Protein AF-A0A5S9R972-F1 (afdb_monomer_lite)

pLDDT: mean 83.07, std 19.59, range [40.03, 98.5]

Radius of gyration: 16.81 Å; chains: 1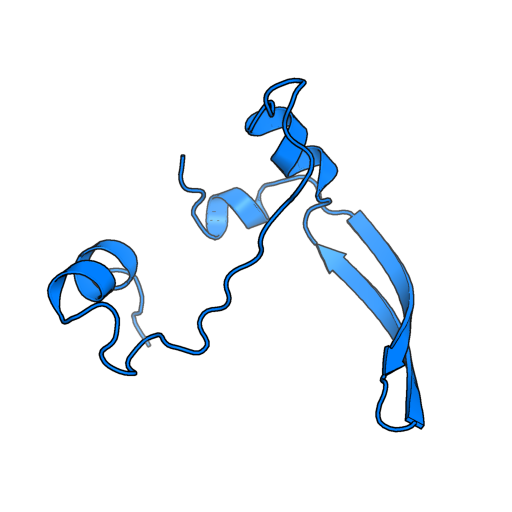; bounding box: 33×37×41 Å

Sequence (81 aa):
MVLTYDQLKAMPKQEQITQHYCIQGWSGIAKWGGVPMKAVLDIVRPLPEAKWVILYTFAHLGAGQGGYNEDHEFYGYRESI

Secondary structure (DSSP, 8-state):
----HHHHHTSPPEEEEEEEE-TTS-EEEEEEEE--HHHHHHHH---TT--------STTTTTTSSHHHHHHHHHTTS---

Structure (mmCIF, N/CA/C/O backbone):
data_AF-A0A5S9R972-F1
#
_entry.id   AF-A0A5S9R972-F1
#
loop_
_atom_site.group_PDB
_atom_site.id
_atom_site.type_symbol
_atom_site.label_atom_id
_atom_site.label_alt_id
_atom_site.label_comp_id
_atom_site.label_asym_id
_atom_site.label_entity_id
_atom_site.label_seq_id
_atom_site.pdbx_PDB_ins_code
_atom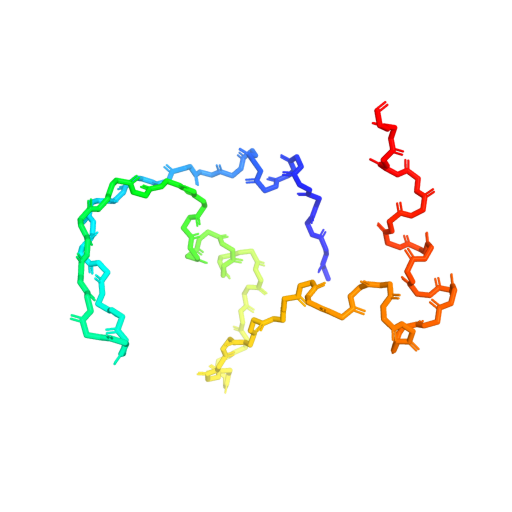_site.Cartn_x
_atom_site.Cartn_y
_atom_site.Cartn_z
_atom_site.occupancy
_atom_site.B_iso_or_equiv
_atom_site.auth_seq_id
_atom_site.auth_comp_id
_atom_site.auth_asym_id
_atom_site.auth_atom_id
_atom_site.pdbx_PDB_model_num
ATOM 1 N N . MET A 1 1 ? -7.997 -16.163 -3.040 1.00 78.38 1 MET A N 1
ATOM 2 C CA . MET A 1 1 ? -8.715 -14.981 -3.568 1.00 78.38 1 MET A CA 1
ATOM 3 C C . MET A 1 1 ? -7.713 -14.141 -4.335 1.00 78.38 1 MET A C 1
ATOM 5 O O . MET A 1 1 ? -6.619 -13.952 -3.825 1.00 78.38 1 MET A O 1
ATOM 9 N N . VAL A 1 2 ? -8.072 -13.666 -5.525 1.00 87.75 2 VAL A N 1
ATOM 10 C CA . VAL A 1 2 ? -7.224 -12.810 -6.367 1.00 87.75 2 VAL A CA 1
ATOM 11 C C . VAL A 1 2 ? -8.080 -11.630 -6.821 1.00 87.75 2 VAL A C 1
ATOM 13 O O . VAL A 1 2 ? -9.217 -11.843 -7.236 1.00 87.75 2 VAL A O 1
ATOM 16 N N . LEU A 1 3 ? -7.562 -10.406 -6.702 1.00 90.00 3 LEU A N 1
ATOM 17 C CA . LEU A 1 3 ? -8.220 -9.195 -7.196 1.00 90.00 3 LEU A CA 1
ATOM 18 C C . LEU A 1 3 ? -7.584 -8.790 -8.525 1.00 90.00 3 LEU A C 1
ATOM 20 O O . LEU A 1 3 ? -6.360 -8.715 -8.622 1.00 90.00 3 LEU A O 1
ATOM 24 N N . THR A 1 4 ? -8.400 -8.504 -9.537 1.00 92.69 4 THR A N 1
ATOM 25 C CA . THR A 1 4 ? -7.901 -7.881 -10.767 1.00 92.69 4 THR A CA 1
ATOM 26 C C . THR A 1 4 ? -7.561 -6.412 -10.521 1.00 92.69 4 THR A C 1
ATOM 28 O O . THR A 1 4 ? -8.036 -5.788 -9.568 1.00 92.69 4 THR A O 1
ATOM 31 N N . TYR A 1 5 ? -6.765 -5.824 -11.415 1.00 90.81 5 TYR A N 1
ATOM 32 C CA . TYR A 1 5 ? -6.439 -4.402 -11.341 1.00 90.81 5 TYR A CA 1
ATOM 33 C C . TYR A 1 5 ? -7.687 -3.502 -11.403 1.00 90.81 5 TYR A C 1
ATOM 35 O O . TYR A 1 5 ? -7.810 -2.562 -10.618 1.00 90.81 5 TYR A O 1
ATOM 43 N N . ASP A 1 6 ? -8.659 -3.829 -12.262 1.00 95.06 6 ASP A N 1
ATOM 44 C CA . ASP A 1 6 ? -9.921 -3.082 -12.351 1.00 95.06 6 ASP A CA 1
ATOM 45 C C . ASP A 1 6 ? -10.757 -3.192 -11.073 1.00 95.06 6 ASP A C 1
ATOM 47 O O . ASP A 1 6 ? -11.333 -2.201 -10.624 1.00 95.06 6 ASP A O 1
ATOM 51 N N . GLN A 1 7 ? -10.782 -4.371 -10.442 1.00 94.44 7 GLN A N 1
ATOM 52 C CA . GLN A 1 7 ? -11.456 -4.557 -9.157 1.00 94.44 7 GLN A CA 1
ATOM 53 C C . GLN A 1 7 ? -10.798 -3.717 -8.061 1.00 94.44 7 GLN A C 1
ATOM 55 O O . GLN A 1 7 ? -11.508 -3.061 -7.307 1.00 94.44 7 GLN A O 1
ATOM 60 N N . LEU A 1 8 ? -9.461 -3.674 -8.008 1.00 94.00 8 LEU A N 1
ATOM 61 C CA . LEU A 1 8 ? -8.726 -2.806 -7.083 1.00 94.00 8 LEU A CA 1
ATOM 62 C C . LEU A 1 8 ? -9.042 -1.326 -7.324 1.00 94.00 8 LEU A C 1
ATOM 64 O O . LEU A 1 8 ? -9.309 -0.595 -6.375 1.00 94.00 8 LEU A O 1
ATOM 68 N N . LYS A 1 9 ? -9.073 -0.873 -8.581 1.00 94.31 9 LYS A N 1
ATOM 69 C CA . LYS A 1 9 ? -9.416 0.519 -8.918 1.00 94.31 9 LYS A CA 1
ATOM 70 C C . L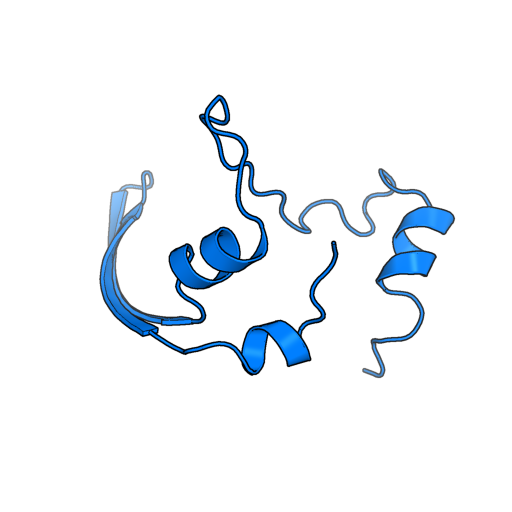YS A 1 9 ? -10.847 0.908 -8.550 1.00 94.31 9 LYS A C 1
ATOM 72 O O . LYS A 1 9 ? -11.095 2.086 -8.306 1.00 94.31 9 LYS A O 1
ATOM 77 N N . ALA A 1 10 ? -11.771 -0.049 -8.538 1.00 96.12 10 ALA A N 1
ATOM 78 C CA . ALA A 1 10 ? -13.159 0.178 -8.154 1.00 96.12 10 ALA A CA 1
ATOM 79 C C . ALA A 1 10 ? -13.364 0.263 -6.627 1.00 96.12 10 ALA A C 1
ATOM 81 O O . ALA A 1 10 ? -14.440 0.658 -6.178 1.00 96.12 10 ALA A O 1
ATOM 82 N N . MET A 1 11 ? -12.361 -0.103 -5.819 1.00 96.88 11 MET A N 1
ATOM 83 C CA . MET A 1 11 ? -12.435 -0.001 -4.359 1.00 96.88 11 MET A CA 1
ATOM 84 C C . MET A 1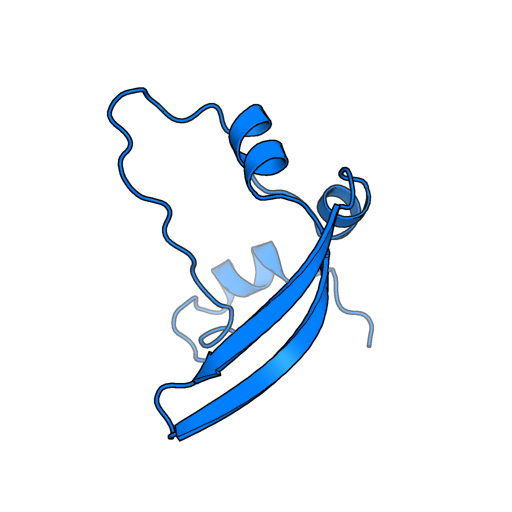 11 ? -12.381 1.464 -3.885 1.00 96.88 11 MET A C 1
ATOM 86 O O . MET A 1 11 ? -11.911 2.340 -4.616 1.00 96.88 11 MET A O 1
ATOM 90 N N . PRO A 1 12 ? -12.827 1.757 -2.645 1.00 97.25 12 PRO A N 1
ATOM 91 C CA . PRO A 1 12 ? -12.763 3.105 -2.092 1.00 97.25 12 PRO A CA 1
ATOM 92 C C . PRO A 1 12 ? -11.349 3.683 -2.157 1.00 97.25 12 PRO A C 1
ATOM 94 O O . PRO A 1 12 ? -10.385 3.039 -1.741 1.00 97.25 12 PRO A O 1
ATOM 97 N N . LYS A 1 13 ? -11.232 4.917 -2.650 1.00 96.62 13 LYS A N 1
ATOM 98 C CA . LYS A 1 13 ? -9.962 5.640 -2.716 1.00 96.62 13 LYS A CA 1
ATOM 99 C C . LYS A 1 13 ? -9.786 6.509 -1.471 1.00 96.62 13 LYS A C 1
ATOM 101 O O . LYS A 1 13 ? -10.676 7.278 -1.120 1.00 96.62 13 LYS A O 1
ATOM 106 N N . GLN A 1 14 ? -8.615 6.429 -0.852 1.00 97.50 14 GLN A N 1
ATOM 107 C CA . GLN A 1 14 ? -8.148 7.351 0.179 1.00 97.50 14 GLN A CA 1
ATOM 108 C C . GLN A 1 14 ? -6.984 8.177 -0.372 1.00 97.50 14 GLN A C 1
ATOM 110 O O . GLN A 1 14 ? -6.168 7.671 -1.143 1.00 97.50 14 GLN A O 1
ATOM 115 N N . GLU A 1 15 ? -6.893 9.440 0.043 1.00 98.12 15 GLU A N 1
ATOM 116 C CA . GLU A 1 15 ? -5.742 10.303 -0.219 1.00 98.12 15 GLU A CA 1
ATOM 117 C C . GLU A 1 15 ? -5.087 10.718 1.102 1.00 98.12 15 GLU A C 1
ATOM 119 O O . GLU A 1 15 ? -5.772 10.935 2.100 1.00 98.12 15 GLU A O 1
ATOM 124 N N . GLN A 1 16 ? -3.758 10.810 1.119 1.00 97.88 16 GLN A N 1
ATOM 125 C CA . GLN A 1 16 ? -2.982 11.130 2.315 1.00 97.88 16 GLN A CA 1
ATOM 126 C C . GLN A 1 16 ? -1.731 11.919 1.938 1.00 97.88 16 GLN A C 1
ATOM 128 O O . GLN A 1 16 ? -0.990 11.525 1.043 1.00 97.88 16 GLN A O 1
ATOM 133 N N . ILE A 1 17 ? -1.462 13.020 2.638 1.00 98.38 17 ILE A N 1
ATOM 134 C CA . ILE A 1 17 ? -0.179 13.721 2.525 1.00 98.38 17 ILE A CA 1
ATOM 135 C C . ILE A 1 17 ? 0.767 13.116 3.560 1.00 98.38 17 ILE A C 1
ATOM 137 O O . ILE A 1 17 ? 0.423 13.012 4.735 1.00 98.38 17 ILE A O 1
ATOM 141 N N . THR A 1 18 ? 1.936 12.643 3.136 1.00 98.12 18 THR A N 1
ATOM 142 C CA . THR A 1 18 ? 2.890 11.965 4.026 1.00 98.12 18 THR A CA 1
ATOM 143 C C . THR A 1 18 ? 4.316 12.292 3.646 1.00 98.12 18 THR A C 1
ATOM 145 O O . THR A 1 18 ? 4.666 12.299 2.464 1.00 98.12 18 THR A O 1
ATOM 148 N N . GLN A 1 19 ? 5.131 12.533 4.672 1.00 98.38 19 GLN A N 1
ATOM 149 C CA . GLN A 1 19 ? 6.573 12.615 4.535 1.00 98.38 19 GLN A CA 1
ATOM 150 C C . GLN A 1 19 ? 7.166 11.206 4.513 1.00 98.38 19 GLN A C 1
ATOM 152 O O . GLN A 1 19 ? 7.027 10.443 5.467 1.00 98.38 19 GLN A O 1
ATOM 157 N N . HIS A 1 20 ? 7.817 10.862 3.410 1.00 97.62 20 HIS A N 1
ATOM 158 C CA . HIS A 1 20 ? 8.612 9.655 3.275 1.00 97.62 20 HIS A CA 1
ATOM 159 C C . HIS A 1 20 ? 10.044 9.944 3.721 1.00 97.62 20 HIS A C 1
ATOM 161 O O . HIS A 1 20 ? 10.651 10.917 3.271 1.00 97.62 20 HIS A O 1
ATOM 167 N N . TYR A 1 21 ? 10.579 9.078 4.575 1.00 97.62 21 TYR A N 1
ATOM 168 C CA . TYR A 1 21 ? 11.968 9.113 5.011 1.00 97.62 21 TYR A CA 1
ATOM 169 C C . TYR A 1 21 ? 12.693 7.910 4.427 1.00 97.62 21 TYR A C 1
ATOM 171 O O . TYR A 1 21 ? 12.351 6.768 4.734 1.00 97.62 21 TYR A O 1
ATOM 179 N N . CYS A 1 22 ? 13.690 8.171 3.587 1.00 97.56 22 CYS A N 1
ATOM 180 C CA . CYS A 1 22 ? 14.518 7.127 3.017 1.00 97.56 22 CYS A CA 1
ATOM 181 C C . CYS A 1 22 ? 15.775 6.929 3.867 1.00 97.56 22 CYS A C 1
ATOM 183 O O . CYS A 1 22 ? 16.421 7.891 4.286 1.00 97.56 22 CYS A O 1
ATOM 185 N N . ILE A 1 23 ? 16.179 5.672 4.051 1.00 97.81 23 ILE A N 1
ATOM 186 C CA . ILE A 1 23 ? 17.421 5.315 4.750 1.00 97.81 23 ILE A CA 1
ATOM 187 C C . ILE A 1 23 ? 18.678 5.897 4.078 1.00 97.81 23 ILE A C 1
ATOM 189 O O . ILE A 1 23 ? 19.701 6.072 4.728 1.00 97.81 23 ILE A O 1
ATOM 193 N N . GLN A 1 24 ? 18.595 6.257 2.794 1.00 97.62 24 GLN A N 1
ATOM 194 C CA . GLN A 1 24 ? 19.686 6.867 2.026 1.00 97.62 24 GLN A CA 1
ATOM 195 C C . GLN A 1 24 ? 19.927 8.352 2.364 1.00 97.62 24 GLN A C 1
ATOM 197 O O . GLN A 1 24 ? 20.733 9.001 1.704 1.00 97.62 24 GLN A O 1
ATOM 202 N N . GLY A 1 25 ? 19.239 8.905 3.369 1.00 97.44 25 GLY A N 1
ATOM 203 C CA . GLY A 1 25 ? 19.509 10.249 3.889 1.00 97.44 25 GLY A CA 1
ATOM 204 C C . GLY A 1 25 ? 18.713 11.376 3.230 1.00 97.44 25 GLY A C 1
ATOM 205 O O . GLY A 1 25 ? 19.055 12.542 3.407 1.00 97.44 25 GLY A O 1
ATOM 206 N N . TRP A 1 26 ? 17.644 11.060 2.497 1.00 97.88 26 TRP A N 1
ATOM 207 C CA . TRP A 1 26 ? 16.732 12.053 1.925 1.00 97.88 26 TRP A CA 1
ATOM 208 C C . TRP A 1 26 ? 15.300 11.861 2.435 1.00 97.88 26 TRP A C 1
ATOM 210 O O . TRP A 1 26 ? 14.906 10.774 2.866 1.00 97.88 26 TRP A O 1
ATOM 220 N N . SER A 1 27 ? 14.506 12.933 2.385 1.00 97.94 27 SER A N 1
ATOM 221 C CA . SER A 1 27 ? 13.072 12.881 2.674 1.00 97.94 27 SER A CA 1
ATOM 222 C C . SER A 1 27 ? 12.276 13.674 1.644 1.00 97.94 27 SER A C 1
ATOM 224 O O . SER A 1 27 ? 12.812 14.576 1.001 1.00 97.94 27 SER A O 1
ATOM 226 N N . GLY A 1 28 ? 11.001 13.331 1.481 1.00 98.06 28 GLY A N 1
ATOM 227 C CA . GLY A 1 28 ? 10.097 14.019 0.563 1.00 98.06 28 GLY A CA 1
ATOM 228 C C . GLY A 1 28 ? 8.664 13.993 1.070 1.00 98.06 28 GLY A C 1
ATOM 229 O O . GLY A 1 28 ? 8.244 13.020 1.691 1.00 98.06 28 GLY A O 1
ATOM 230 N N . ILE A 1 29 ? 7.909 15.060 0.811 1.00 98.50 29 ILE A N 1
ATOM 231 C CA . ILE A 1 29 ? 6.479 15.138 1.124 1.00 98.50 29 ILE A CA 1
ATOM 232 C C . ILE A 1 29 ? 5.708 14.962 -0.177 1.00 98.50 29 ILE A C 1
ATOM 234 O O . ILE A 1 29 ? 5.941 15.687 -1.142 1.00 98.50 29 ILE A O 1
ATOM 238 N N . ALA A 1 30 ? 4.775 14.018 -0.193 1.00 98.25 30 ALA A N 1
ATOM 239 C CA . ALA A 1 30 ? 3.912 13.785 -1.340 1.00 98.25 30 ALA A CA 1
ATOM 240 C C . ALA A 1 30 ? 2.465 13.559 -0.901 1.00 98.25 30 ALA A C 1
ATOM 242 O O . ALA A 1 30 ? 2.193 13.136 0.227 1.00 98.25 30 ALA A O 1
ATOM 243 N N . LYS A 1 31 ? 1.539 13.839 -1.823 1.00 98.38 31 LYS A N 1
ATOM 244 C CA . LYS A 1 31 ? 0.141 13.426 -1.727 1.00 98.38 31 LYS A CA 1
ATOM 245 C C . LYS A 1 31 ? 0.002 12.053 -2.383 1.00 98.38 31 LYS A C 1
ATOM 247 O O . LYS A 1 31 ? 0.100 11.929 -3.599 1.00 98.38 31 LYS A O 1
ATOM 252 N N . TRP A 1 32 ? -0.231 11.040 -1.568 1.00 97.25 32 TRP A N 1
ATOM 253 C CA . TRP A 1 32 ? -0.455 9.661 -1.976 1.00 97.25 32 TRP A CA 1
ATOM 254 C C . TRP A 1 32 ? -1.949 9.402 -2.141 1.00 97.25 32 TRP A C 1
ATOM 256 O O . TRP A 1 32 ? -2.766 9.998 -1.437 1.00 97.25 32 TRP A O 1
ATOM 266 N N . GLY A 1 33 ? -2.314 8.506 -3.055 1.00 96.94 33 GLY A N 1
ATOM 267 C CA . GLY A 1 33 ? -3.699 8.098 -3.257 1.00 96.94 33 GLY A CA 1
ATOM 268 C C . GLY A 1 33 ? -3.795 6.641 -3.684 1.00 96.94 33 GLY A C 1
ATOM 269 O O . GLY A 1 33 ? -2.976 6.177 -4.471 1.00 96.94 33 GLY A O 1
ATOM 270 N N . GLY A 1 34 ? -4.798 5.928 -3.180 1.00 96.69 34 GLY A N 1
ATOM 271 C CA . GLY A 1 34 ? -4.994 4.514 -3.494 1.00 96.69 34 GLY A CA 1
ATOM 272 C C . GLY A 1 34 ? -6.050 3.854 -2.618 1.00 96.69 34 GLY A C 1
ATOM 273 O O . GLY A 1 34 ? -6.814 4.532 -1.933 1.00 96.69 34 GLY A O 1
ATOM 274 N N . VAL A 1 35 ? -6.089 2.525 -2.650 1.00 97.06 35 VAL A N 1
ATOM 275 C CA . VAL A 1 35 ? -6.997 1.725 -1.822 1.00 97.06 35 VAL A CA 1
ATOM 276 C C . VAL A 1 35 ? -6.436 1.633 -0.399 1.00 97.06 35 VAL A C 1
ATOM 278 O O . VAL A 1 35 ? -5.276 1.245 -0.237 1.00 97.06 35 VAL A O 1
ATOM 281 N N . PRO A 1 36 ? -7.211 1.954 0.652 1.00 96.62 36 PRO A N 1
ATOM 282 C CA . PRO A 1 36 ? -6.744 1.779 2.017 1.00 96.62 36 PRO A CA 1
ATOM 283 C C . PRO A 1 36 ? -6.636 0.287 2.351 1.00 96.62 36 PRO A C 1
ATOM 285 O O . PRO A 1 36 ? -7.560 -0.483 2.089 1.00 96.62 36 PRO A O 1
ATOM 288 N N . MET A 1 37 ? -5.549 -0.120 3.014 1.00 94.69 37 MET A N 1
ATOM 289 C CA . MET A 1 37 ? -5.333 -1.522 3.415 1.00 94.69 37 MET A CA 1
ATOM 290 C C . MET A 1 37 ? -6.494 -2.103 4.229 1.00 94.69 37 MET A C 1
ATOM 292 O O . MET A 1 37 ? -6.801 -3.286 4.106 1.00 94.69 37 MET A O 1
ATOM 296 N N . LYS A 1 38 ? -7.188 -1.266 5.010 1.00 95.69 38 LYS A N 1
ATOM 297 C CA . LYS A 1 38 ? -8.395 -1.663 5.739 1.00 95.69 38 LYS A CA 1
ATOM 298 C C . LYS A 1 38 ? -9.471 -2.256 4.819 1.00 95.69 38 LYS A C 1
ATOM 300 O O . LYS A 1 38 ? -10.025 -3.294 5.157 1.00 95.69 38 LYS A O 1
ATOM 305 N N . ALA A 1 39 ? -9.714 -1.660 3.650 1.00 96.12 39 ALA A N 1
ATOM 306 C CA . ALA A 1 39 ? -10.713 -2.166 2.708 1.00 96.12 39 ALA A CA 1
ATOM 307 C C . ALA A 1 39 ? -10.344 -3.558 2.169 1.00 96.12 39 ALA A C 1
ATOM 309 O O . ALA A 1 39 ? -11.222 -4.386 1.951 1.00 96.12 39 ALA A O 1
ATOM 310 N N . VAL A 1 40 ? -9.049 -3.845 1.999 1.00 94.62 40 VAL A N 1
ATOM 311 C CA . VAL A 1 40 ? -8.575 -5.183 1.611 1.00 94.62 40 VAL A CA 1
ATOM 312 C C . VAL A 1 40 ? -8.782 -6.183 2.754 1.00 94.62 40 VAL A C 1
ATOM 314 O O . VAL A 1 40 ? -9.280 -7.285 2.529 1.00 94.62 40 VAL A O 1
ATOM 317 N N . LEU A 1 41 ? -8.450 -5.799 3.991 1.00 95.25 41 LEU A N 1
ATOM 318 C CA . LEU A 1 41 ? -8.601 -6.662 5.169 1.00 95.25 41 LEU A CA 1
ATOM 319 C C . LEU A 1 41 ? -10.065 -6.990 5.487 1.00 95.25 41 LEU A C 1
ATOM 321 O O . LEU A 1 41 ? -10.350 -8.119 5.886 1.00 95.25 41 LEU A O 1
ATOM 325 N N . ASP A 1 42 ? -10.984 -6.050 5.262 1.00 95.38 42 ASP A N 1
ATOM 326 C CA . ASP A 1 42 ? -12.420 -6.260 5.470 1.00 95.38 42 ASP A CA 1
ATOM 327 C C . ASP A 1 42 ? -12.982 -7.347 4.518 1.00 95.38 42 ASP A C 1
ATOM 329 O O . ASP A 1 42 ? -13.922 -8.057 4.877 1.00 95.38 42 ASP A O 1
ATOM 333 N N . ILE A 1 43 ? -12.367 -7.547 3.342 1.00 94.88 43 ILE A N 1
ATOM 334 C CA . ILE A 1 43 ? -12.701 -8.637 2.405 1.00 94.88 43 ILE A CA 1
ATOM 335 C C . ILE A 1 43 ? -12.029 -9.949 2.830 1.00 94.88 43 ILE A C 1
ATOM 337 O O . ILE A 1 43 ? -12.681 -10.994 2.889 1.00 94.88 43 ILE A O 1
ATOM 341 N N . VAL A 1 44 ? -10.722 -9.901 3.116 1.00 94.75 44 VAL A N 1
ATOM 342 C CA . VAL A 1 44 ? -9.911 -11.090 3.438 1.00 94.75 44 VAL A CA 1
ATOM 343 C C . VAL A 1 44 ? -10.367 -11.753 4.736 1.00 94.75 44 VAL A C 1
ATOM 345 O O . VAL A 1 44 ? -10.331 -12.978 4.816 1.00 94.75 44 VAL A O 1
ATOM 348 N N . ARG A 1 45 ? -10.813 -10.963 5.725 1.00 95.88 45 ARG A N 1
ATOM 349 C CA . ARG A 1 45 ? -11.213 -11.420 7.066 1.00 95.88 45 ARG A CA 1
ATOM 350 C C . ARG 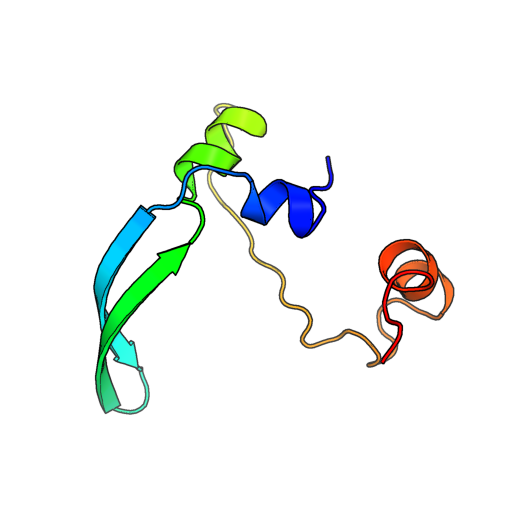A 1 45 ? -10.145 -12.337 7.687 1.00 95.88 45 ARG A C 1
ATOM 352 O O . ARG A 1 45 ? -10.365 -13.544 7.793 1.00 95.88 45 ARG A O 1
ATOM 359 N N . PRO A 1 46 ? -8.969 -11.786 8.047 1.00 95.94 46 PRO A N 1
ATOM 360 C CA . PRO A 1 46 ? -7.868 -12.583 8.576 1.00 95.94 46 PRO A CA 1
ATOM 361 C C . PRO A 1 46 ? -8.279 -13.332 9.848 1.00 95.94 46 PRO A C 1
ATOM 363 O O . PRO A 1 46 ? -9.104 -12.853 10.628 1.00 95.94 46 PRO A O 1
ATOM 366 N N . LEU A 1 47 ? -7.674 -14.502 10.055 1.00 97.31 47 LEU A N 1
ATOM 367 C CA . LEU A 1 47 ? -7.865 -15.284 11.274 1.00 97.31 47 LEU A CA 1
ATOM 368 C C . LEU A 1 47 ? -7.375 -14.497 12.505 1.00 97.31 47 LEU A C 1
ATOM 370 O O . LEU A 1 47 ? -6.410 -13.735 12.379 1.00 97.31 47 LEU A O 1
ATOM 374 N N . PRO A 1 48 ? -7.980 -14.685 13.693 1.00 97.06 48 PRO A N 1
ATOM 375 C CA . PRO A 1 48 ? -7.583 -13.969 14.909 1.00 97.06 48 PRO A CA 1
ATOM 376 C C . PRO A 1 48 ? -6.097 -14.112 15.276 1.00 97.06 48 PRO A C 1
ATOM 378 O O . PRO A 1 48 ? -5.509 -13.207 15.861 1.00 97.06 48 PRO A O 1
ATOM 381 N N . GLU A 1 49 ? -5.479 -15.240 14.931 1.00 97.75 49 GLU A N 1
ATOM 382 C CA . GLU A 1 49 ? -4.071 -15.539 15.182 1.00 97.75 49 GLU A CA 1
ATOM 383 C C . GLU A 1 49 ? -3.097 -14.930 14.158 1.00 97.75 49 GLU A C 1
ATOM 385 O O . GLU A 1 49 ? -1.880 -15.001 14.359 1.00 97.75 49 GLU A O 1
ATOM 390 N N . ALA A 1 50 ? -3.590 -14.334 13.066 1.00 97.50 50 ALA A N 1
ATOM 391 C CA . ALA A 1 50 ? -2.750 -13.727 12.040 1.00 97.50 50 ALA A CA 1
ATOM 392 C C . ALA A 1 50 ? -2.068 -12.452 12.567 1.00 97.50 50 ALA A C 1
ATOM 394 O O . ALA A 1 50 ? -2.721 -11.519 13.029 1.00 97.50 50 ALA A O 1
ATOM 395 N N . LYS A 1 51 ? -0.734 -12.396 12.468 1.00 96.56 51 LYS A N 1
ATOM 396 C CA . LYS A 1 51 ? 0.086 -11.294 13.015 1.00 96.56 51 LYS A CA 1
ATOM 397 C C . LYS A 1 51 ? 0.769 -10.432 11.959 1.00 96.56 51 LYS A C 1
ATOM 399 O O . LYS A 1 51 ? 1.273 -9.362 12.283 1.00 96.56 51 LYS A O 1
ATOM 404 N N . TRP A 1 52 ? 0.820 -10.906 10.717 1.00 96.50 52 TRP A N 1
ATOM 405 C CA . TRP A 1 52 ? 1.680 -10.339 9.685 1.00 96.50 52 TRP A CA 1
ATOM 406 C C . TRP A 1 52 ? 0.957 -10.245 8.347 1.00 96.50 52 TRP A C 1
ATOM 408 O O . TRP A 1 52 ? 0.150 -11.107 8.002 1.00 96.50 52 TRP A O 1
ATOM 418 N N . VAL A 1 53 ? 1.309 -9.215 7.581 1.00 94.06 53 VAL A N 1
ATOM 419 C CA . VAL A 1 53 ? 0.996 -9.089 6.156 1.00 94.06 53 VAL A CA 1
ATOM 420 C C . VAL A 1 53 ? 2.326 -9.093 5.416 1.00 94.06 53 VAL A C 1
ATOM 422 O O . VAL A 1 53 ? 3.212 -8.305 5.744 1.00 94.06 53 VAL A O 1
ATOM 425 N N . ILE A 1 54 ? 2.472 -9.985 4.441 1.00 93.44 54 ILE A N 1
ATOM 426 C CA . ILE A 1 54 ? 3.683 -10.093 3.625 1.00 93.44 54 ILE A CA 1
ATOM 427 C C . ILE A 1 54 ? 3.367 -9.533 2.241 1.00 93.44 54 ILE A C 1
ATOM 429 O O . ILE A 1 54 ? 2.376 -9.923 1.626 1.00 93.44 54 ILE A O 1
ATOM 433 N N . LEU A 1 55 ? 4.194 -8.599 1.770 1.00 90.12 55 LEU A N 1
ATOM 434 C CA . LEU A 1 55 ? 4.064 -7.986 0.453 1.00 90.12 55 LEU A CA 1
ATOM 435 C C . LEU A 1 55 ? 5.162 -8.542 -0.450 1.00 90.12 55 LEU A C 1
ATOM 437 O O . LEU A 1 55 ? 6.346 -8.338 -0.185 1.00 90.12 55 LEU A O 1
ATOM 441 N N . TYR A 1 56 ? 4.759 -9.220 -1.520 1.00 84.31 56 TYR A N 1
ATOM 442 C CA . TYR A 1 56 ? 5.659 -9.674 -2.573 1.00 84.31 56 TYR A CA 1
ATOM 443 C C . TYR A 1 56 ? 5.564 -8.717 -3.757 1.00 84.31 56 TYR A C 1
ATOM 445 O O . TYR A 1 56 ? 4.469 -8.324 -4.159 1.00 84.31 56 TYR A O 1
ATOM 453 N N . THR A 1 57 ? 6.714 -8.312 -4.289 1.00 81.75 57 THR A N 1
ATOM 454 C CA . THR A 1 57 ? 6.783 -7.438 -5.460 1.00 81.75 57 THR A CA 1
ATOM 455 C C . THR A 1 57 ? 6.956 -8.259 -6.728 1.00 81.75 57 THR A C 1
ATOM 457 O O . THR A 1 57 ? 7.335 -9.429 -6.704 1.00 81.75 57 THR A O 1
ATOM 460 N N . PHE A 1 58 ? 6.754 -7.600 -7.861 1.00 80.56 58 PHE A N 1
ATOM 461 C CA . PHE A 1 58 ? 6.996 -8.169 -9.178 1.00 80.56 58 PHE A CA 1
ATOM 462 C C . PHE A 1 58 ? 8.472 -8.165 -9.604 1.00 80.56 58 PHE A C 1
ATOM 464 O O . PHE A 1 58 ? 8.774 -8.420 -10.762 1.00 80.56 58 PHE A O 1
ATOM 471 N N . ALA A 1 59 ? 9.414 -7.914 -8.688 1.00 70.69 59 ALA A N 1
ATOM 472 C CA . ALA A 1 59 ? 10.838 -7.772 -9.010 1.00 70.69 59 ALA A CA 1
ATOM 473 C C . ALA A 1 59 ? 11.483 -9.019 -9.654 1.00 70.69 59 ALA A C 1
ATOM 475 O O . ALA A 1 59 ? 12.556 -8.910 -10.239 1.00 70.69 59 ALA A O 1
ATOM 476 N N . HIS A 1 60 ? 10.847 -10.189 -9.548 1.00 59.56 60 HIS A N 1
ATOM 477 C CA . HIS A 1 60 ? 11.333 -11.448 -10.122 1.00 59.56 60 HIS A CA 1
ATOM 478 C C . HIS A 1 60 ? 10.509 -11.952 -11.318 1.00 59.56 60 HIS A C 1
ATOM 480 O O . HIS A 1 60 ? 10.825 -13.013 -11.858 1.00 59.56 60 HIS A O 1
ATOM 486 N N . LEU A 1 61 ? 9.480 -11.217 -11.752 1.00 59.72 61 LEU A N 1
ATOM 487 C CA . LEU A 1 61 ? 8.715 -11.576 -12.949 1.00 59.72 61 LEU A CA 1
ATOM 488 C C . LEU A 1 61 ? 9.595 -11.495 -14.193 1.00 59.72 61 LEU A C 1
ATOM 490 O O . LEU A 1 61 ? 10.281 -10.499 -14.410 1.00 59.72 61 LEU A O 1
ATOM 494 N N . GLY A 1 62 ? 9.618 -12.577 -14.976 1.00 51.91 62 GLY A N 1
ATOM 495 C CA . GLY A 1 62 ? 10.520 -12.723 -16.122 1.00 51.91 62 GLY A CA 1
ATOM 496 C C . GLY A 1 62 ? 11.969 -13.095 -15.769 1.00 51.91 62 GLY A C 1
ATOM 497 O O . GLY A 1 62 ? 12.763 -13.341 -16.672 1.00 51.91 62 GLY A O 1
ATOM 498 N N . ALA A 1 63 ? 12.327 -13.210 -14.482 1.00 54.69 63 ALA A N 1
ATOM 499 C CA . ALA A 1 63 ? 13.659 -13.643 -14.034 1.00 54.69 63 ALA A CA 1
ATOM 500 C C . ALA A 1 63 ? 13.789 -15.177 -13.883 1.00 54.69 63 ALA A C 1
ATOM 502 O O . ALA A 1 63 ? 14.780 -15.669 -13.342 1.00 54.69 63 ALA A O 1
ATOM 503 N N . GLY A 1 64 ? 12.787 -15.940 -14.341 1.00 50.53 64 GLY A N 1
ATOM 504 C CA . GLY A 1 64 ? 12.843 -17.403 -14.433 1.00 50.53 64 GLY A CA 1
ATOM 505 C C . GLY A 1 64 ? 12.636 -18.170 -13.121 1.00 50.53 64 GLY A C 1
ATOM 506 O O . GLY A 1 64 ? 12.946 -19.354 -13.071 1.00 50.53 64 GLY A O 1
ATOM 507 N N . GLN A 1 65 ? 12.108 -17.536 -12.068 1.00 49.56 65 GLN A N 1
ATOM 508 C CA . GLN A 1 65 ? 11.814 -18.196 -10.780 1.00 49.56 65 GLN A CA 1
ATOM 509 C C . GLN A 1 65 ? 10.342 -18.648 -10.642 1.00 49.56 65 GLN A C 1
ATOM 511 O O . GLN A 1 65 ? 10.001 -19.285 -9.650 1.00 49.56 65 GLN A O 1
ATOM 516 N N . GLY A 1 66 ? 9.488 -18.350 -11.632 1.00 53.25 66 GLY A N 1
ATOM 517 C CA . GLY A 1 66 ? 8.124 -18.887 -11.770 1.00 53.25 66 GLY A CA 1
ATOM 518 C C . GLY A 1 66 ? 7.941 -19.831 -12.966 1.00 53.25 66 GLY A C 1
ATOM 519 O O . GLY A 1 66 ? 6.911 -20.474 -13.088 1.00 53.25 66 GLY A O 1
ATOM 520 N N . GLY A 1 67 ? 8.940 -19.970 -13.845 1.00 50.47 67 GLY A N 1
ATOM 521 C CA . GLY A 1 67 ? 8.809 -20.758 -15.075 1.00 50.47 67 GLY A CA 1
ATOM 522 C C . GLY A 1 67 ? 7.726 -20.239 -16.040 1.00 50.47 67 GLY A C 1
ATOM 523 O O . GLY A 1 67 ? 6.879 -19.420 -15.704 1.00 50.47 67 GLY A O 1
ATOM 524 N N . TYR A 1 68 ? 7.750 -20.734 -17.281 1.00 50.59 68 TYR A N 1
ATOM 525 C CA . TYR A 1 68 ? 6.806 -20.329 -18.335 1.00 50.59 68 TYR A CA 1
ATOM 526 C C . TYR A 1 68 ? 5.332 -20.599 -17.976 1.00 50.59 68 TYR A C 1
ATOM 528 O O . TYR A 1 68 ? 4.463 -19.958 -18.542 1.00 50.59 68 TYR A O 1
ATOM 536 N N . ASN A 1 69 ? 5.031 -21.51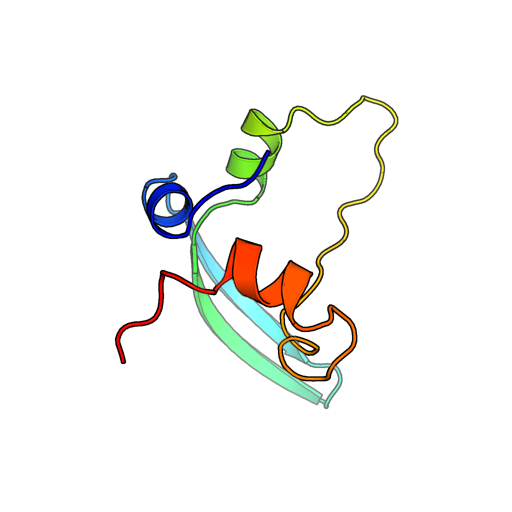4 -17.049 1.00 52.38 69 ASN A N 1
ATOM 537 C CA . ASN A 1 69 ? 3.651 -21.898 -16.735 1.00 52.38 69 ASN A CA 1
ATOM 538 C C . ASN A 1 69 ? 2.976 -20.946 -15.731 1.00 52.38 69 ASN A C 1
ATOM 540 O O . ASN A 1 69 ? 1.850 -20.521 -15.982 1.00 52.38 69 ASN A O 1
ATOM 544 N N . GLU A 1 70 ? 3.665 -20.536 -14.658 1.00 55.94 70 GLU A N 1
ATOM 545 C CA . GLU A 1 70 ? 3.041 -19.722 -13.598 1.00 55.94 70 GLU A CA 1
ATOM 546 C C . GLU A 1 70 ? 2.930 -18.238 -13.983 1.00 55.94 70 GLU A C 1
ATOM 548 O O . GLU A 1 70 ? 1.990 -17.542 -13.594 1.00 55.94 70 GLU A O 1
ATOM 553 N N . ASP A 1 71 ? 3.850 -17.765 -14.830 1.00 55.59 71 ASP A N 1
ATOM 554 C CA . ASP A 1 71 ? 3.805 -16.414 -15.391 1.00 55.59 71 ASP A CA 1
ATOM 555 C C . ASP A 1 71 ? 2.748 -16.303 -16.519 1.00 55.59 71 ASP A C 1
ATOM 557 O O . ASP A 1 71 ? 2.110 -15.262 -16.690 1.00 55.59 71 ASP A O 1
ATOM 561 N N . HIS A 1 72 ? 2.491 -17.382 -17.270 1.00 54.00 72 HIS A N 1
ATOM 562 C CA . HIS A 1 72 ? 1.511 -17.389 -18.367 1.00 54.00 72 HIS A CA 1
ATOM 563 C C . HIS A 1 72 ? 0.064 -17.507 -17.855 1.00 54.00 72 HIS A C 1
ATOM 565 O O . HIS A 1 72 ? -0.818 -16.865 -18.427 1.00 54.00 72 HIS A O 1
ATOM 571 N N . GLU A 1 73 ? -0.198 -18.220 -16.748 1.00 54.78 73 GLU A N 1
ATOM 572 C CA . GLU A 1 73 ? -1.532 -18.237 -16.115 1.00 54.78 73 GLU A CA 1
ATOM 573 C C . GLU A 1 73 ? -1.953 -16.865 -15.557 1.00 54.78 73 GLU A C 1
ATOM 575 O O . GLU A 1 73 ? -3.131 -16.508 -15.635 1.00 54.78 73 GLU A O 1
ATOM 580 N N . PHE A 1 74 ? -1.017 -16.066 -15.028 1.00 52.16 74 PHE A N 1
ATOM 581 C CA . PHE A 1 74 ? -1.341 -14.773 -14.406 1.00 52.16 74 PHE A CA 1
ATOM 582 C C . PHE A 1 74 ? -1.247 -13.563 -15.350 1.00 52.16 74 PHE A C 1
ATOM 584 O O . PHE A 1 74 ? -2.045 -12.632 -15.211 1.00 52.16 74 PHE A O 1
ATOM 591 N N . TYR A 1 75 ? -0.315 -13.563 -16.312 1.00 54.38 75 TYR A N 1
ATOM 592 C CA . TYR A 1 75 ? -0.028 -12.397 -17.168 1.00 54.38 75 TYR A CA 1
ATOM 593 C C . TYR A 1 75 ? -0.295 -12.635 -18.662 1.00 54.38 75 TYR A C 1
ATOM 595 O O . TYR A 1 75 ? -0.379 -11.677 -19.428 1.00 54.38 75 TYR A O 1
ATOM 603 N N . GLY A 1 76 ? -0.491 -13.886 -19.093 1.00 47.69 76 GLY A N 1
ATOM 604 C CA . GLY A 1 76 ? -0.425 -14.276 -20.507 1.00 47.69 76 GLY A CA 1
ATOM 605 C C . GLY A 1 76 ? -1.528 -13.764 -21.438 1.00 47.69 76 GLY A C 1
ATOM 606 O O . GLY A 1 76 ? -1.394 -13.893 -22.650 1.00 47.69 76 GLY A O 1
ATOM 607 N N . TYR A 1 77 ? -2.596 -13.152 -20.918 1.00 50.69 77 TYR A N 1
ATOM 608 C CA . TYR A 1 77 ? -3.707 -12.654 -21.745 1.00 50.69 77 TYR A CA 1
ATOM 609 C C . TYR A 1 77 ? -4.012 -11.157 -21.591 1.00 50.69 77 TYR A C 1
ATOM 611 O O . TYR A 1 77 ? -5.013 -10.694 -22.137 1.00 50.69 77 TYR A O 1
ATOM 619 N N . ARG A 1 78 ? -3.216 -10.385 -20.835 1.00 54.22 78 ARG A N 1
ATOM 620 C CA . ARG A 1 78 ? -3.623 -9.026 -20.415 1.00 54.22 78 ARG A CA 1
ATOM 621 C C . ARG A 1 78 ? -2.694 -7.866 -20.747 1.00 54.22 78 ARG A C 1
ATOM 623 O O . ARG A 1 78 ? -3.026 -6.745 -20.373 1.00 54.22 78 ARG A O 1
ATOM 630 N N . GLU A 1 79 ? -1.631 -8.077 -21.512 1.00 49.25 79 GLU A N 1
ATOM 631 C CA . GLU A 1 79 ? -0.872 -6.959 -22.082 1.00 49.25 79 GLU A CA 1
ATOM 632 C C . GLU A 1 79 ? -0.960 -6.961 -23.610 1.00 49.25 79 GLU A C 1
ATOM 634 O O . GLU A 1 79 ? -0.189 -7.612 -24.309 1.00 49.25 79 GLU A O 1
ATOM 639 N N . SER A 1 80 ? -1.925 -6.205 -24.138 1.00 40.03 80 SER A N 1
ATOM 640 C CA . SER A 1 80 ? -1.733 -5.521 -25.414 1.00 40.03 80 SER A CA 1
ATOM 641 C C . SER A 1 80 ? -0.949 -4.244 -25.120 1.00 40.03 80 SER A C 1
ATOM 643 O O . SER A 1 80 ? -1.480 -3.354 -24.450 1.00 40.03 80 SER A O 1
ATOM 645 N N . ILE A 1 81 ? 0.304 -4.207 -25.578 1.00 44.84 81 ILE A N 1
ATOM 646 C CA . ILE A 1 81 ? 1.130 -2.993 -25.670 1.00 44.84 81 ILE A CA 1
ATOM 647 C C . ILE A 1 81 ? 0.377 -1.928 -26.475 1.00 44.84 81 ILE A C 1
ATOM 649 O O . ILE A 1 81 ? -0.262 -2.312 -27.484 1.00 44.84 81 ILE A O 1
#

Foldseek 3Di:
DDADPVNQVPADKDWDWDWDDDPVGDIDTDIDMGHDVVSVCVVVVDDPPDDDDDDDDCPCPVVQPCHPPNNCVVPVPPDDD

Organism: Mycolicibacterium vanbaalenii (NCBI:txid110539)

InterPro domains:
  IPR000572 Oxidoreductase, molybdopterin-binding domain [PF00174] (2-70)
  IPR036374 Oxidoreductase, molybdopterin-binding domain superfamily [G3DSA:3.90.420.10] (1-81)
  IPR036374 Oxidoreductase, molybdopterin-binding domain superfamily [SSF56524] (1-60)